Protein AF-A0A8T3TSH6-F1 (afdb_monomer_lite)

Structure (mmCIF, N/CA/C/O backbone):
data_AF-A0A8T3TSH6-F1
#
_entry.id   AF-A0A8T3TSH6-F1
#
loop_
_atom_site.group_PDB
_atom_site.id
_atom_site.type_symbol
_atom_site.label_atom_id
_atom_site.label_alt_id
_atom_site.label_comp_id
_atom_site.label_asym_id
_atom_site.label_entity_id
_atom_site.label_seq_id
_atom_site.pdbx_PDB_ins_code
_atom_site.Cartn_x
_atom_site.Cartn_y
_atom_site.Cartn_z
_atom_site.occupancy
_atom_site.B_iso_or_equiv
_atom_site.auth_seq_id
_atom_site.auth_comp_id
_atom_site.auth_asym_id
_atom_site.auth_atom_id
_atom_site.pdbx_PDB_model_num
ATOM 1 N N . MET A 1 1 ? -6.798 -20.275 -0.202 1.00 81.00 1 MET A N 1
ATOM 2 C CA . MET A 1 1 ? -6.986 -18.844 -0.526 1.00 81.00 1 MET A CA 1
ATOM 3 C C . MET A 1 1 ? -5.629 -18.238 -0.812 1.00 81.00 1 MET A C 1
ATOM 5 O O . MET A 1 1 ? -4.705 -18.518 -0.056 1.00 81.00 1 MET A O 1
ATOM 9 N N . LEU A 1 2 ? -5.517 -17.458 -1.887 1.00 96.25 2 LEU A N 1
ATOM 10 C CA . LEU A 1 2 ? -4.285 -16.784 -2.303 1.00 96.25 2 LEU A CA 1
ATOM 11 C C . LEU A 1 2 ? -4.474 -15.267 -2.178 1.00 96.25 2 LEU A C 1
ATOM 13 O O . LEU A 1 2 ? -5.463 -14.739 -2.675 1.00 96.25 2 LEU A O 1
ATOM 17 N N . CYS A 1 3 ? -3.525 -14.576 -1.550 1.00 97.69 3 CYS A N 1
ATOM 18 C CA . CYS A 1 3 ? -3.412 -13.118 -1.598 1.00 97.69 3 CYS A CA 1
ATOM 19 C C . CYS A 1 3 ? -2.136 -12.777 -2.372 1.00 97.69 3 CYS A C 1
ATOM 21 O O . CYS A 1 3 ? -1.042 -13.152 -1.944 1.00 97.69 3 CYS A O 1
ATOM 23 N N . LEU A 1 4 ? -2.277 -12.130 -3.528 1.00 98.00 4 LEU A N 1
ATOM 24 C CA . LEU A 1 4 ? -1.146 -11.761 -4.374 1.00 98.00 4 LEU A CA 1
ATOM 25 C C . LEU A 1 4 ? -0.409 -10.568 -3.759 1.00 98.00 4 LEU A C 1
ATOM 27 O O . LEU A 1 4 ? -0.953 -9.470 -3.710 1.00 98.00 4 LEU A O 1
ATOM 31 N N . GLY A 1 5 ? 0.831 -10.769 -3.318 1.00 97.75 5 GLY A N 1
ATOM 32 C CA . GLY A 1 5 ? 1.716 -9.673 -2.921 1.00 97.75 5 GLY A CA 1
ATOM 33 C C . GLY A 1 5 ? 2.356 -9.006 -4.139 1.00 97.75 5 GLY A C 1
ATOM 34 O O . GLY A 1 5 ? 2.978 -9.692 -4.948 1.00 97.75 5 GLY A O 1
ATOM 35 N N . ILE A 1 6 ? 2.238 -7.683 -4.254 1.00 97.38 6 ILE A N 1
ATOM 36 C CA . ILE A 1 6 ? 2.932 -6.874 -5.265 1.00 97.38 6 ILE A CA 1
ATOM 37 C C . ILE A 1 6 ? 3.928 -5.969 -4.542 1.00 97.38 6 ILE A C 1
ATOM 39 O O . ILE A 1 6 ? 3.611 -4.851 -4.138 1.00 97.38 6 ILE A O 1
ATOM 43 N N . ASP A 1 7 ? 5.145 -6.491 -4.403 1.00 95.12 7 ASP A N 1
ATOM 44 C CA . ASP A 1 7 ? 6.241 -5.887 -3.643 1.00 95.12 7 ASP A CA 1
ATOM 45 C C . ASP A 1 7 ? 7.523 -5.813 -4.522 1.00 95.12 7 ASP A C 1
ATOM 47 O O . ASP A 1 7 ? 8.533 -6.453 -4.214 1.00 95.12 7 ASP A O 1
ATOM 51 N N . PRO A 1 8 ? 7.486 -5.129 -5.687 1.00 90.56 8 PRO A N 1
ATOM 52 C CA . PRO A 1 8 ? 8.545 -5.184 -6.699 1.00 90.56 8 PRO A CA 1
ATOM 53 C C . PRO A 1 8 ? 9.800 -4.422 -6.252 1.00 90.56 8 PRO A C 1
ATOM 55 O O . PRO A 1 8 ? 9.932 -3.215 -6.455 1.00 90.56 8 PRO A O 1
ATOM 58 N N . HIS A 1 9 ? 10.752 -5.136 -5.656 1.00 92.44 9 HIS A N 1
ATOM 59 C CA . HIS A 1 9 ? 12.046 -4.562 -5.298 1.00 92.44 9 HIS A CA 1
ATOM 60 C C . HIS A 1 9 ? 12.854 -4.248 -6.573 1.00 92.44 9 HIS A C 1
ATOM 62 O O . HIS A 1 9 ? 13.120 -5.173 -7.346 1.00 92.44 9 HIS A O 1
ATOM 68 N N . PRO A 1 10 ? 13.285 -2.991 -6.805 1.00 90.88 10 PRO A N 1
ATOM 69 C CA . PRO A 1 10 ? 13.927 -2.591 -8.062 1.00 90.88 10 PRO A CA 1
ATOM 70 C C . PRO A 1 10 ? 15.207 -3.373 -8.371 1.00 90.88 10 PRO A C 1
ATOM 72 O O . PRO A 1 10 ? 15.473 -3.671 -9.532 1.00 90.88 10 PRO A O 1
ATOM 75 N N . ASP A 1 11 ? 15.958 -3.762 -7.340 1.00 90.75 11 ASP A N 1
ATOM 76 C CA . ASP A 1 11 ? 17.205 -4.523 -7.505 1.00 90.75 11 ASP A CA 1
ATOM 77 C C . ASP A 1 11 ? 16.991 -6.025 -7.752 1.00 90.75 11 ASP A C 1
ATOM 79 O O . ASP A 1 11 ? 17.930 -6.729 -8.118 1.00 90.75 11 ASP A O 1
ATOM 83 N N . HIS A 1 12 ? 15.776 -6.540 -7.537 1.00 92.19 12 HIS A N 1
ATOM 84 C CA . HIS A 1 12 ? 15.459 -7.971 -7.651 1.00 92.19 12 HIS A CA 1
ATOM 85 C C . HIS A 1 12 ? 14.471 -8.262 -8.786 1.00 92.19 12 HIS A C 1
ATOM 87 O O . HIS A 1 12 ? 13.825 -9.313 -8.803 1.00 92.19 12 HIS A O 1
ATOM 93 N N . LEU A 1 13 ? 14.326 -7.332 -9.731 1.00 95.38 13 LEU A N 1
ATOM 94 C CA . LEU A 1 13 ? 13.468 -7.545 -10.885 1.00 95.38 13 LEU A CA 1
ATOM 95 C C . LEU A 1 13 ? 13.993 -8.714 -11.742 1.00 95.38 13 LEU A C 1
ATOM 97 O O . LEU A 1 13 ? 15.208 -8.854 -11.920 1.00 95.38 13 LEU A O 1
ATOM 101 N N . PRO A 1 14 ? 13.105 -9.563 -12.298 1.00 94.75 14 PRO A N 1
ATOM 102 C CA . PRO A 1 14 ? 13.527 -10.639 -13.184 1.00 94.75 14 PRO A CA 1
ATOM 103 C C . PRO A 1 14 ? 14.255 -10.122 -14.426 1.00 94.75 14 PRO A C 1
ATOM 105 O O . PRO A 1 14 ? 14.061 -8.991 -14.879 1.00 94.75 14 PRO A O 1
ATOM 108 N N . ARG A 1 15 ? 15.055 -10.996 -15.044 1.00 94.31 15 ARG A N 1
ATOM 109 C CA . ARG A 1 15 ? 15.727 -10.681 -16.308 1.00 94.31 15 ARG A CA 1
ATOM 110 C C . ARG A 1 15 ? 14.699 -10.255 -17.362 1.00 94.31 15 ARG A C 1
ATOM 112 O O . ARG A 1 15 ? 13.749 -10.984 -17.624 1.00 94.31 15 ARG A O 1
ATOM 119 N N . GLY A 1 16 ? 14.947 -9.113 -18.000 1.00 93.19 16 GLY A N 1
ATOM 120 C CA . GLY A 1 16 ? 14.070 -8.536 -19.025 1.00 93.19 16 GLY A CA 1
ATOM 121 C C . GLY A 1 16 ? 13.315 -7.287 -18.568 1.00 93.19 16 GLY A C 1
ATOM 122 O O . GLY A 1 16 ? 12.791 -6.575 -19.417 1.00 93.19 16 GLY A O 1
ATOM 123 N N . PHE A 1 17 ? 13.317 -6.980 -17.269 1.00 95.88 17 PHE A N 1
ATOM 124 C CA . PHE A 1 17 ? 12.792 -5.723 -16.736 1.00 95.88 17 PHE A CA 1
ATOM 125 C C . PHE A 1 17 ? 13.916 -4.706 -16.511 1.00 95.88 17 PHE A C 1
ATOM 127 O O . PHE A 1 17 ? 15.011 -5.057 -16.074 1.00 95.88 17 PHE A O 1
ATOM 134 N N . GLU A 1 18 ? 13.645 -3.437 -16.822 1.00 92.75 18 GLU A N 1
ATOM 135 C CA . GLU A 1 18 ? 14.581 -2.338 -16.570 1.00 92.75 18 GLU A CA 1
ATOM 136 C C . GLU A 1 18 ? 14.675 -2.029 -15.066 1.00 92.75 18 GLU A C 1
ATOM 138 O O . GLU A 1 18 ? 13.649 -2.011 -14.387 1.00 92.75 18 GLU A O 1
ATOM 143 N N . PRO A 1 19 ? 15.860 -1.711 -14.520 1.00 91.44 19 PRO A N 1
ATOM 144 C CA . PRO A 1 19 ? 15.952 -1.197 -13.159 1.00 91.44 19 PRO A CA 1
ATOM 145 C C . PRO A 1 19 ? 15.146 0.101 -12.977 1.00 91.44 19 PRO A C 1
ATOM 147 O O . PRO A 1 19 ? 15.085 0.951 -13.868 1.00 91.44 19 PRO A O 1
ATOM 150 N N . GLY A 1 20 ? 14.565 0.282 -11.791 1.00 95.06 20 GLY A N 1
ATOM 151 C CA . GLY A 1 20 ? 13.821 1.490 -11.421 1.00 95.06 20 GLY A CA 1
ATOM 152 C C . GLY A 1 20 ? 12.324 1.441 -11.742 1.00 95.06 20 GLY A C 1
ATOM 153 O O . GLY A 1 20 ? 11.751 0.381 -11.990 1.00 95.06 20 GLY A O 1
ATOM 154 N N . LEU A 1 21 ? 11.670 2.609 -11.702 1.00 97.19 21 LEU A N 1
ATOM 155 C CA . LEU A 1 21 ? 10.204 2.712 -11.676 1.00 97.19 21 LEU A CA 1
ATOM 156 C C . LEU A 1 21 ? 9.518 2.041 -12.876 1.00 97.19 21 LEU A C 1
ATOM 158 O O . LEU A 1 21 ? 8.477 1.414 -12.710 1.00 97.19 21 LEU A O 1
ATOM 162 N N . ARG A 1 22 ? 10.093 2.149 -14.080 1.00 96.50 22 ARG A N 1
ATOM 163 C CA . ARG A 1 22 ? 9.496 1.566 -15.292 1.00 96.50 22 ARG A CA 1
ATOM 164 C C . ARG A 1 22 ? 9.425 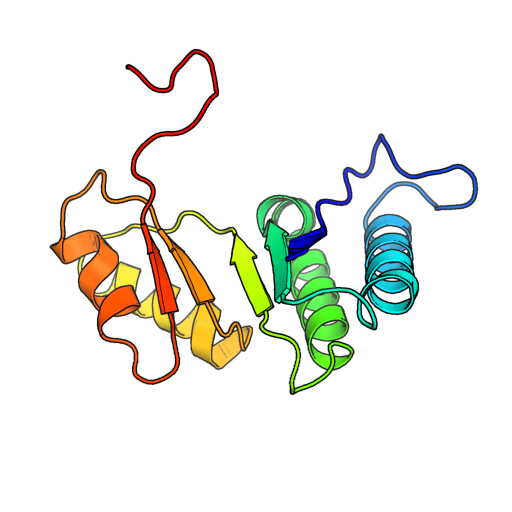0.045 -15.229 1.00 96.50 22 ARG A C 1
ATOM 166 O O . ARG A 1 22 ? 8.373 -0.515 -15.527 1.00 96.50 22 ARG A O 1
ATOM 173 N N . GLY A 1 23 ? 10.506 -0.623 -14.824 1.00 97.19 23 GLY A N 1
ATOM 174 C CA . GLY A 1 23 ? 10.476 -2.075 -14.666 1.00 97.19 23 GLY A CA 1
ATOM 175 C C . GLY A 1 23 ? 9.670 -2.516 -13.454 1.00 97.19 23 GLY A C 1
ATOM 176 O O . GLY A 1 23 ? 8.986 -3.527 -13.543 1.00 97.19 23 GLY A O 1
ATOM 177 N N . VAL A 1 24 ? 9.666 -1.730 -12.373 1.00 97.50 24 VAL A N 1
ATOM 178 C CA . VAL A 1 24 ? 8.779 -1.943 -11.219 1.00 97.50 24 VAL A CA 1
ATOM 179 C C . VAL A 1 24 ? 7.306 -1.939 -11.641 1.00 97.50 24 VAL A C 1
ATOM 181 O O . VAL A 1 24 ? 6.582 -2.883 -11.326 1.00 97.50 24 VAL A O 1
ATOM 184 N N . GLU A 1 25 ? 6.868 -0.926 -12.393 1.00 97.50 25 GLU A N 1
ATOM 185 C CA . GLU A 1 25 ? 5.489 -0.828 -12.883 1.00 97.50 25 GLU A CA 1
ATOM 186 C C . GLU A 1 25 ? 5.162 -1.962 -13.863 1.00 97.50 25 GLU A C 1
ATOM 188 O O . GLU A 1 25 ? 4.135 -2.623 -13.717 1.00 97.50 25 GLU A O 1
ATOM 193 N N . ALA A 1 26 ? 6.048 -2.237 -14.823 1.00 97.38 26 ALA A N 1
ATOM 194 C CA . ALA A 1 26 ? 5.846 -3.311 -15.793 1.00 97.38 26 ALA A CA 1
ATOM 195 C C . ALA A 1 26 ? 5.772 -4.694 -15.124 1.00 97.38 26 ALA A C 1
ATOM 197 O O . ALA A 1 26 ? 4.938 -5.520 -15.494 1.00 97.38 26 ALA A O 1
ATOM 198 N N . PHE A 1 27 ? 6.613 -4.948 -14.121 1.00 97.56 27 PHE A N 1
ATOM 199 C CA . PHE A 1 27 ? 6.607 -6.214 -13.399 1.00 97.56 27 PHE A CA 1
ATOM 200 C C . PHE A 1 27 ? 5.366 -6.355 -12.514 1.00 97.56 27 PHE A C 1
ATOM 202 O O . PHE A 1 27 ? 4.745 -7.415 -12.500 1.00 97.56 27 PHE A O 1
ATOM 209 N N . ALA A 1 28 ? 4.950 -5.282 -11.833 1.00 97.75 28 ALA A N 1
ATOM 210 C CA . ALA A 1 28 ? 3.713 -5.267 -11.057 1.00 97.75 28 ALA A CA 1
ATOM 211 C C . ALA A 1 28 ? 2.478 -5.571 -11.922 1.00 97.75 28 ALA A C 1
ATOM 213 O O . ALA A 1 28 ? 1.630 -6.366 -11.512 1.00 97.75 28 ALA A O 1
ATOM 214 N N . ARG A 1 29 ? 2.405 -4.997 -13.132 1.00 97.44 29 ARG A N 1
ATOM 215 C CA . ARG A 1 29 ? 1.353 -5.309 -14.112 1.00 97.44 29 ARG A CA 1
ATOM 216 C C . ARG A 1 29 ? 1.376 -6.769 -14.539 1.00 97.44 29 ARG A C 1
ATOM 218 O O . ARG A 1 29 ? 0.343 -7.423 -14.475 1.00 97.44 29 ARG A O 1
ATOM 225 N N . LEU A 1 30 ? 2.549 -7.306 -14.884 1.00 97.06 30 LEU A N 1
ATOM 226 C CA . LEU A 1 30 ? 2.677 -8.716 -15.262 1.00 97.06 30 LEU A CA 1
ATOM 227 C C . LEU A 1 30 ? 2.193 -9.652 -14.141 1.00 97.06 30 LEU A C 1
ATOM 229 O O . LEU A 1 30 ? 1.488 -10.624 -14.410 1.00 97.06 30 LEU A O 1
ATOM 233 N N . LEU A 1 31 ? 2.564 -9.371 -12.886 1.00 96.69 31 LEU A N 1
ATOM 234 C CA . LEU A 1 31 ? 2.101 -10.149 -11.733 1.00 96.69 31 LEU A CA 1
ATOM 235 C C . LEU A 1 31 ? 0.577 -10.102 -11.607 1.00 96.69 31 LEU A C 1
ATOM 237 O O . LEU A 1 31 ? -0.048 -11.143 -11.401 1.00 96.69 31 LEU A O 1
ATOM 241 N N . LEU A 1 32 ? -0.009 -8.910 -11.739 1.00 97.31 32 LEU A N 1
ATOM 242 C CA . LEU A 1 32 ? -1.453 -8.721 -11.686 1.00 97.31 32 LEU A CA 1
ATOM 243 C C . LEU A 1 32 ? -2.152 -9.507 -12.803 1.00 97.31 32 LEU A C 1
ATOM 245 O O . LEU A 1 32 ? -3.032 -10.308 -12.506 1.00 97.31 32 LEU A O 1
ATOM 249 N N . GLU A 1 33 ? -1.724 -9.353 -14.055 1.00 97.00 33 GLU A N 1
ATOM 250 C CA . GLU A 1 33 ? -2.291 -10.063 -15.210 1.00 97.00 33 GLU A CA 1
ATOM 251 C C . GLU A 1 33 ? -2.223 -11.588 -15.049 1.00 97.00 33 GLU A C 1
ATOM 253 O O . GLU A 1 33 ? -3.196 -12.295 -15.319 1.00 97.00 33 GLU A O 1
ATOM 258 N N . ALA A 1 34 ? -1.087 -12.106 -14.578 1.00 96.38 34 ALA A N 1
ATOM 259 C CA . ALA A 1 34 ? -0.870 -13.543 -14.455 1.00 96.38 34 ALA A CA 1
ATOM 260 C C . ALA A 1 34 ? -1.638 -14.174 -13.281 1.00 96.38 34 ALA A C 1
ATOM 262 O O . ALA A 1 34 ? -2.092 -15.317 -13.384 1.00 96.38 34 ALA A O 1
ATOM 263 N N . ALA A 1 35 ? -1.755 -13.465 -12.154 1.00 96.06 35 ALA A N 1
ATOM 264 C CA . ALA A 1 35 ? -2.252 -14.042 -10.906 1.00 96.06 35 ALA A CA 1
ATOM 265 C C . ALA A 1 35 ? -3.658 -13.576 -10.501 1.00 96.06 35 ALA A C 1
ATOM 267 O O . ALA A 1 35 ? -4.298 -14.288 -9.726 1.00 96.06 35 ALA A O 1
ATOM 268 N N . ALA A 1 36 ? -4.173 -12.456 -11.024 1.00 95.62 36 ALA A N 1
ATOM 269 C CA . ALA A 1 36 ? -5.517 -11.962 -10.699 1.00 95.62 36 ALA A CA 1
ATOM 270 C C . ALA A 1 36 ? -6.631 -13.015 -10.869 1.00 95.62 36 ALA A C 1
ATOM 272 O O . ALA A 1 36 ? -7.440 -13.127 -9.950 1.00 95.62 36 ALA A O 1
ATOM 273 N N . PRO A 1 37 ? -6.655 -13.862 -11.925 1.00 96.19 37 PRO A N 1
ATOM 274 C CA . PRO A 1 37 ? -7.692 -14.893 -12.076 1.00 96.19 37 PRO A CA 1
ATOM 275 C C . PRO A 1 37 ? -7.704 -15.964 -10.973 1.00 96.19 37 PRO A C 1
ATOM 277 O O . PRO A 1 37 ? -8.671 -16.709 -10.839 1.00 96.19 37 PRO A O 1
ATOM 280 N N . TRP A 1 38 ? -6.618 -16.070 -10.204 1.00 96.75 38 TRP A N 1
ATOM 281 C CA . TRP A 1 38 ? -6.409 -17.094 -9.176 1.00 96.75 38 TRP A CA 1
ATOM 282 C C . TRP A 1 38 ? -6.347 -16.506 -7.760 1.00 96.75 38 TRP A C 1
ATOM 284 O O . TRP A 1 38 ? -6.314 -17.251 -6.775 1.00 96.75 38 TRP A O 1
ATOM 294 N N . ALA A 1 39 ? -6.285 -15.179 -7.645 1.00 97.88 39 ALA A N 1
ATOM 295 C CA . ALA A 1 39 ? -6.135 -14.469 -6.388 1.00 97.88 39 ALA A CA 1
ATOM 296 C C . ALA A 1 39 ? -7.502 -14.152 -5.771 1.00 97.88 39 ALA A C 1
ATOM 298 O O . ALA A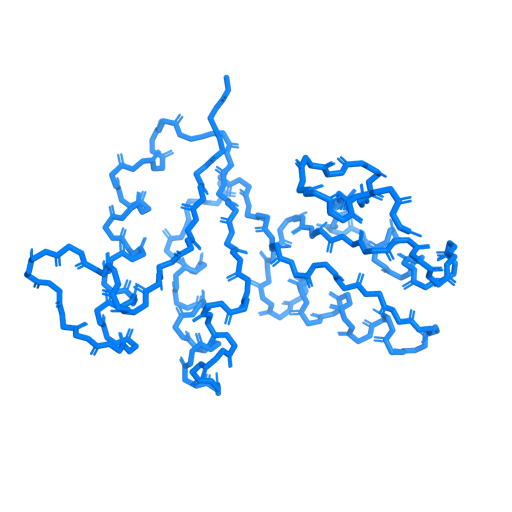 1 39 ? -8.454 -13.798 -6.453 1.00 97.88 39 ALA A O 1
ATOM 299 N N . SER A 1 40 ? -7.590 -14.258 -4.447 1.00 98.00 40 SER A N 1
ATOM 300 C CA . SER A 1 40 ? -8.757 -13.815 -3.672 1.00 98.00 40 SER A CA 1
ATOM 301 C C . SER A 1 40 ? -8.645 -12.350 -3.243 1.00 98.00 40 SER A C 1
ATOM 303 O O . SER A 1 40 ? -9.632 -11.768 -2.816 1.00 98.00 40 SER A O 1
ATOM 305 N N . ALA A 1 41 ? -7.437 -11.784 -3.301 1.00 98.12 41 ALA A N 1
ATOM 306 C CA . ALA A 1 41 ? -7.127 -10.383 -3.039 1.00 98.12 41 ALA A CA 1
ATOM 307 C C . ALA A 1 41 ? -5.737 -10.044 -3.599 1.00 98.12 41 ALA A C 1
ATOM 309 O O . ALA A 1 41 ? -4.898 -10.934 -3.787 1.00 98.12 41 ALA A O 1
ATOM 310 N N . VAL A 1 42 ? -5.473 -8.755 -3.790 1.00 98.38 42 VAL A N 1
ATOM 311 C CA . VAL A 1 42 ? -4.147 -8.209 -4.102 1.00 98.38 42 VAL A CA 1
ATOM 312 C C . VAL A 1 42 ? -3.708 -7.321 -2.951 1.00 98.38 42 VAL A C 1
ATOM 314 O O . VAL A 1 42 ? -4.462 -6.465 -2.498 1.00 98.38 42 VAL A O 1
ATOM 317 N N . LYS A 1 43 ? -2.476 -7.495 -2.483 1.00 98.62 43 LYS A N 1
ATOM 318 C CA . LYS A 1 43 ? -1.854 -6.659 -1.461 1.00 98.62 43 LYS A CA 1
ATOM 319 C C . LYS A 1 43 ? -0.638 -5.959 -2.045 1.00 98.62 43 LYS A C 1
ATOM 321 O O . LYS A 1 43 ? 0.351 -6.618 -2.354 1.00 98.62 43 LYS A O 1
ATOM 326 N N . VAL A 1 44 ? -0.677 -4.634 -2.123 1.00 98.50 44 VAL A N 1
ATOM 327 C CA . VAL A 1 44 ? 0.478 -3.834 -2.558 1.00 98.50 44 VAL A CA 1
ATOM 328 C C . VAL A 1 44 ? 1.132 -3.201 -1.340 1.00 98.50 44 VAL A C 1
ATOM 330 O O . VAL A 1 44 ? 0.463 -2.481 -0.596 1.00 98.50 44 VAL A O 1
ATOM 333 N N . ASN A 1 45 ? 2.427 -3.437 -1.126 1.00 98.31 45 ASN A N 1
ATOM 334 C CA . ASN A 1 45 ? 3.183 -2.680 -0.132 1.00 98.31 45 ASN A CA 1
ATOM 335 C C . ASN A 1 45 ? 3.552 -1.301 -0.685 1.00 98.31 45 ASN A C 1
ATOM 337 O O . ASN A 1 45 ? 4.339 -1.176 -1.627 1.00 98.31 45 ASN A O 1
ATOM 341 N N . LEU A 1 46 ? 2.978 -0.259 -0.078 1.00 98.25 46 LEU A N 1
ATOM 342 C CA . LEU A 1 46 ? 3.119 1.110 -0.572 1.00 98.25 46 LEU A CA 1
ATOM 343 C C . LEU A 1 46 ? 4.568 1.595 -0.555 1.00 98.25 46 LEU A C 1
ATOM 345 O O . LEU A 1 46 ? 4.927 2.405 -1.403 1.00 98.25 46 LEU A O 1
ATOM 349 N N . ALA A 1 47 ? 5.416 1.073 0.338 1.00 97.88 47 ALA A N 1
ATOM 350 C CA . ALA A 1 47 ? 6.801 1.520 0.472 1.00 97.88 47 ALA A CA 1
ATOM 351 C C . ALA A 1 47 ? 7.600 1.384 -0.838 1.00 97.88 47 ALA A C 1
ATOM 353 O O . ALA A 1 47 ? 8.408 2.255 -1.154 1.00 97.88 47 ALA A O 1
ATOM 354 N N . PHE A 1 48 ? 7.338 0.339 -1.635 1.00 97.44 48 PHE A N 1
ATOM 355 C CA . PHE A 1 48 ? 8.022 0.120 -2.917 1.00 97.44 48 PHE A CA 1
ATOM 356 C C . PHE A 1 48 ? 7.651 1.153 -3.983 1.00 97.44 48 PHE A C 1
ATOM 358 O O . PHE A 1 48 ? 8.435 1.394 -4.894 1.00 97.44 48 PHE A O 1
ATOM 365 N N . PHE A 1 49 ? 6.480 1.777 -3.865 1.00 98.19 49 PHE A N 1
ATOM 366 C CA . PHE A 1 49 ? 6.034 2.842 -4.759 1.00 98.19 49 PHE A CA 1
ATOM 367 C C . PHE A 1 49 ? 6.383 4.219 -4.183 1.00 98.19 49 PHE A C 1
ATOM 369 O O . PHE A 1 49 ? 6.882 5.076 -4.905 1.00 98.19 49 PHE A O 1
ATOM 376 N N . GLU A 1 50 ? 6.208 4.417 -2.876 1.00 98.00 50 GLU A N 1
ATOM 377 C CA . GLU A 1 50 ? 6.551 5.653 -2.161 1.00 98.00 50 GLU A CA 1
ATOM 378 C C . GLU A 1 50 ? 8.034 6.017 -2.303 1.00 98.00 50 GLU A C 1
ATOM 380 O O . GLU A 1 50 ? 8.361 7.197 -2.424 1.00 98.00 50 GLU A O 1
ATOM 385 N N . ALA A 1 51 ? 8.924 5.021 -2.378 1.00 97.44 51 ALA A N 1
ATOM 386 C CA . ALA A 1 51 ? 10.356 5.223 -2.604 1.00 97.44 51 ALA A CA 1
ATOM 387 C C . ALA A 1 51 ? 10.687 5.924 -3.939 1.00 97.44 51 ALA A C 1
ATOM 389 O O . ALA A 1 51 ? 11.750 6.531 -4.058 1.00 97.44 51 ALA A O 1
ATOM 390 N N . PHE A 1 52 ? 9.783 5.889 -4.926 1.00 97.75 52 PHE A N 1
ATOM 391 C CA . PHE A 1 52 ? 9.917 6.617 -6.195 1.00 97.75 52 PHE A CA 1
ATOM 392 C C . PHE A 1 52 ? 9.211 7.981 -6.186 1.00 97.75 52 PHE A C 1
ATOM 394 O O . PHE A 1 52 ? 9.064 8.601 -7.237 1.00 97.75 52 PHE A O 1
ATOM 401 N N . GLY A 1 53 ? 8.746 8.450 -5.026 1.00 97.94 53 GLY A N 1
ATOM 402 C CA . GLY A 1 53 ? 8.114 9.756 -4.890 1.00 97.94 53 GLY A CA 1
ATOM 403 C C . GLY A 1 53 ? 6.759 9.866 -5.611 1.00 97.94 53 GLY A C 1
ATOM 404 O O . GLY A 1 53 ? 6.014 8.882 -5.714 1.00 97.94 53 GLY A O 1
ATOM 405 N N . PRO A 1 54 ? 6.391 11.071 -6.089 1.00 98.12 54 PRO A N 1
ATOM 406 C CA . PRO A 1 54 ? 5.111 11.316 -6.756 1.00 98.12 54 PRO A CA 1
ATOM 407 C C . PRO A 1 54 ? 4.859 10.408 -7.965 1.00 98.12 54 PRO A C 1
ATOM 409 O O . PRO A 1 54 ? 3.732 9.946 -8.165 1.00 98.12 54 PRO A O 1
ATOM 412 N N . GLU A 1 55 ? 5.896 10.117 -8.747 1.00 98.44 55 GLU A N 1
ATOM 413 C CA . GLU A 1 55 ? 5.828 9.265 -9.931 1.00 98.44 55 GLU A CA 1
ATOM 414 C C . GLU A 1 55 ? 5.509 7.812 -9.564 1.00 98.44 55 GLU A C 1
ATOM 416 O O . GLU A 1 55 ? 4.713 7.165 -10.250 1.00 98.44 55 GLU A O 1
ATOM 421 N N . GLY A 1 56 ? 6.060 7.321 -8.452 1.00 98.12 56 GLY A N 1
ATOM 422 C CA . GLY A 1 56 ? 5.736 6.003 -7.909 1.00 98.12 56 GLY A CA 1
ATOM 423 C C . GLY A 1 56 ? 4.282 5.891 -7.471 1.00 98.12 56 GLY A C 1
ATOM 424 O O . GLY A 1 56 ? 3.582 4.951 -7.846 1.00 98.12 56 GLY A O 1
ATOM 425 N N . MET A 1 57 ? 3.772 6.905 -6.772 1.00 98.19 57 MET A N 1
ATOM 426 C CA . MET A 1 57 ? 2.353 6.945 -6.405 1.00 98.19 57 MET A CA 1
ATOM 427 C C . MET A 1 57 ? 1.437 7.073 -7.627 1.00 98.19 57 MET A C 1
ATOM 429 O O . MET A 1 57 ? 0.339 6.516 -7.641 1.00 98.19 57 MET A O 1
ATOM 433 N N . ALA A 1 58 ? 1.873 7.771 -8.678 1.00 98.31 58 ALA A N 1
ATOM 434 C CA . ALA A 1 58 ? 1.151 7.805 -9.946 1.00 98.31 58 ALA A CA 1
ATOM 435 C C . ALA A 1 58 ? 1.131 6.428 -10.635 1.00 98.31 58 ALA A C 1
ATOM 437 O O . ALA A 1 58 ? 0.088 6.040 -11.160 1.00 98.31 58 ALA A O 1
ATOM 438 N N . ALA A 1 59 ? 2.238 5.678 -10.600 1.00 98.25 59 ALA A N 1
ATOM 439 C CA . ALA A 1 59 ? 2.300 4.304 -11.106 1.00 98.25 59 ALA A CA 1
ATOM 440 C C . ALA A 1 59 ? 1.360 3.370 -10.339 1.00 98.25 59 ALA A C 1
ATOM 442 O O . ALA A 1 59 ? 0.610 2.614 -10.953 1.00 98.25 59 ALA A O 1
ATOM 443 N N . LEU A 1 60 ? 1.310 3.487 -9.011 1.00 98.31 60 LEU A N 1
ATOM 444 C CA . LEU A 1 60 ? 0.382 2.704 -8.201 1.00 98.31 60 LEU A CA 1
ATOM 445 C C . LEU A 1 60 ? -1.088 2.994 -8.542 1.00 98.31 60 LEU A C 1
ATOM 447 O O . LEU A 1 60 ? -1.890 2.068 -8.634 1.00 98.31 60 LEU A O 1
ATOM 451 N N . ARG A 1 61 ? -1.455 4.262 -8.771 1.00 98.06 61 ARG A N 1
ATOM 452 C CA . ARG A 1 61 ? -2.824 4.612 -9.193 1.00 98.06 61 ARG A CA 1
ATOM 453 C C . ARG A 1 61 ? -3.181 4.018 -10.556 1.00 98.06 61 ARG A C 1
ATOM 455 O O . ARG A 1 61 ? -4.309 3.568 -10.728 1.00 98.06 61 ARG A O 1
ATOM 462 N N . ARG A 1 62 ? -2.234 3.985 -11.504 1.00 98.00 62 ARG A N 1
ATOM 463 C CA . ARG A 1 62 ? -2.431 3.295 -12.792 1.00 98.00 62 ARG A CA 1
ATOM 464 C C . ARG A 1 62 ? -2.638 1.797 -12.586 1.00 98.00 62 ARG A C 1
ATOM 466 O O . ARG A 1 62 ? -3.604 1.257 -13.106 1.00 98.00 62 ARG A O 1
ATOM 473 N N . LEU A 1 63 ? -1.807 1.163 -11.755 1.00 98.00 63 LEU A N 1
ATOM 474 C CA . LEU A 1 63 ? -1.956 -0.253 -11.421 1.00 98.00 63 LEU A CA 1
ATOM 475 C C . LEU A 1 63 ? -3.323 -0.544 -10.784 1.00 98.00 63 LEU A C 1
ATOM 477 O O . LEU A 1 63 ? -3.983 -1.493 -11.188 1.00 98.00 63 LEU A O 1
ATOM 481 N N . ARG A 1 64 ? -3.788 0.284 -9.836 1.00 97.38 64 ARG A N 1
ATOM 482 C CA . ARG A 1 64 ? -5.133 0.145 -9.250 1.00 97.38 64 ARG A CA 1
ATOM 483 C C . ARG A 1 64 ? -6.233 0.255 -10.308 1.00 97.38 64 ARG A C 1
ATOM 485 O O . ARG A 1 64 ? -7.165 -0.538 -10.271 1.00 97.38 64 ARG A O 1
ATOM 492 N N . ALA A 1 65 ? -6.128 1.187 -11.253 1.00 97.12 65 ALA A N 1
ATOM 493 C CA . ALA A 1 65 ? -7.119 1.330 -12.324 1.00 97.12 65 ALA A CA 1
ATOM 494 C C . ALA A 1 65 ? -7.214 0.095 -13.243 1.00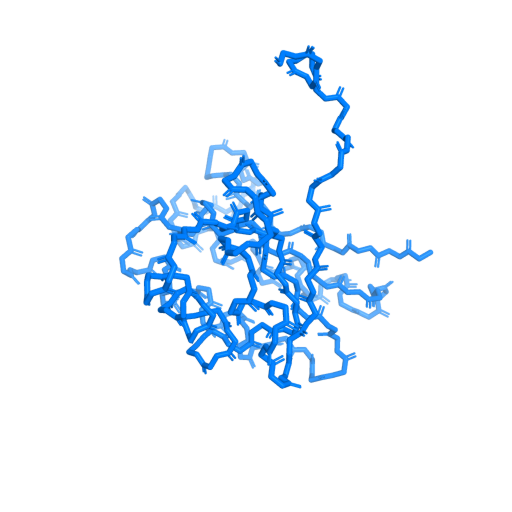 97.12 65 ALA A C 1
ATOM 496 O O . ALA A 1 65 ? -8.233 -0.096 -13.901 1.00 97.12 65 ALA A O 1
ATOM 497 N N . GLU A 1 66 ? -6.172 -0.736 -13.280 1.00 96.50 66 GLU A N 1
ATOM 498 C CA . GLU A 1 66 ? -6.117 -1.983 -14.051 1.00 96.50 66 GLU A CA 1
ATOM 499 C C . GLU A 1 66 ? -6.551 -3.216 -13.234 1.00 96.50 66 GLU A C 1
ATOM 501 O O . GLU A 1 66 ? -6.756 -4.288 -13.802 1.00 96.50 66 GLU A O 1
ATOM 506 N N . MET A 1 67 ? -6.712 -3.092 -11.910 1.00 97.19 67 MET A N 1
ATOM 507 C CA . MET A 1 67 ? -7.187 -4.194 -11.067 1.00 97.19 67 MET A CA 1
ATOM 508 C C . MET A 1 67 ? -8.670 -4.492 -11.338 1.00 97.19 67 MET A C 1
ATOM 510 O O . MET A 1 67 ? -9.470 -3.553 -11.402 1.00 97.19 67 MET A O 1
ATOM 514 N N . PRO A 1 68 ? -9.075 -5.775 -11.423 1.00 96.38 68 PRO A N 1
ATOM 515 C CA . PRO A 1 68 ? -10.485 -6.144 -11.494 1.00 96.38 68 PRO A CA 1
ATOM 516 C C . PRO A 1 68 ? -11.279 -5.556 -10.323 1.00 96.38 68 PRO A C 1
ATOM 518 O O . PRO A 1 68 ? -10.819 -5.562 -9.181 1.00 96.38 68 PRO A O 1
ATOM 521 N N . ALA A 1 69 ? -12.479 -5.046 -10.603 1.00 94.12 69 ALA A N 1
ATOM 522 C CA . ALA A 1 69 ? -13.306 -4.374 -9.599 1.00 94.12 69 ALA A CA 1
ATOM 523 C C . ALA A 1 69 ? -13.778 -5.315 -8.476 1.00 94.12 69 ALA A C 1
ATOM 525 O O . ALA A 1 69 ? -14.053 -4.864 -7.368 1.00 94.12 69 ALA A O 1
ATOM 526 N N . ASP A 1 70 ? -13.875 -6.612 -8.761 1.00 95.19 70 ASP A N 1
ATOM 527 C CA . ASP A 1 70 ? -14.256 -7.672 -7.829 1.00 95.19 70 ASP A CA 1
ATOM 528 C C . ASP A 1 70 ? -13.063 -8.291 -7.084 1.00 95.19 70 ASP A C 1
ATOM 530 O O . ASP A 1 70 ? -13.265 -9.156 -6.232 1.00 95.19 70 ASP A O 1
ATOM 534 N N . LEU A 1 71 ? -11.833 -7.843 -7.367 1.00 97.38 71 LEU A N 1
ATOM 535 C CA . LEU A 1 71 ? -10.617 -8.296 -6.702 1.00 97.38 71 LEU A CA 1
ATOM 536 C C . LEU A 1 71 ? -10.205 -7.290 -5.611 1.00 97.38 71 LEU A C 1
ATOM 538 O O . LEU A 1 71 ? -9.704 -6.212 -5.943 1.00 97.38 71 LEU A O 1
ATOM 542 N N . PRO A 1 72 ? -10.366 -7.621 -4.312 1.00 97.62 72 PRO A N 1
ATOM 543 C CA . PRO A 1 72 ? -10.075 -6.692 -3.225 1.00 97.62 72 PRO A CA 1
ATOM 544 C C . PRO A 1 72 ? -8.624 -6.212 -3.234 1.00 97.62 72 PRO A C 1
ATOM 546 O O . PRO A 1 72 ? -7.689 -7.024 -3.242 1.00 97.62 72 PRO A O 1
ATOM 549 N N . PHE A 1 73 ? -8.440 -4.897 -3.160 1.00 98.19 73 PHE A N 1
ATOM 550 C CA . PHE A 1 73 ? -7.139 -4.253 -3.060 1.00 98.19 73 PHE A CA 1
ATOM 551 C C . PHE A 1 73 ? -6.814 -3.865 -1.611 1.00 98.19 73 PHE A C 1
ATOM 553 O O . PHE A 1 73 ? -7.436 -2.990 -1.010 1.00 98.19 73 PHE A O 1
ATOM 560 N N . ILE A 1 74 ? -5.778 -4.493 -1.061 1.00 98.62 74 ILE A N 1
ATOM 561 C CA . ILE A 1 74 ? -5.233 -4.227 0.267 1.00 98.62 74 ILE A CA 1
ATOM 562 C C . ILE A 1 74 ? -3.989 -3.335 0.134 1.00 98.62 74 ILE A C 1
ATOM 564 O O . ILE A 1 74 ? -2.950 -3.760 -0.379 1.00 98.62 74 ILE A O 1
ATOM 568 N N . ALA A 1 75 ? -4.061 -2.113 0.652 1.00 98.50 75 ALA A N 1
ATOM 569 C CA . ALA A 1 75 ? -2.907 -1.238 0.807 1.00 98.50 75 ALA A CA 1
ATOM 570 C C . ALA A 1 75 ? -2.104 -1.640 2.055 1.00 98.50 75 ALA A C 1
ATOM 572 O O . ALA A 1 75 ? -2.491 -1.368 3.196 1.00 98.50 75 ALA A O 1
ATOM 573 N N . ASP A 1 76 ? -0.957 -2.284 1.860 1.00 98.69 76 ASP A N 1
ATOM 574 C CA . ASP A 1 76 ? -0.047 -2.594 2.956 1.00 98.69 76 ASP A CA 1
ATOM 575 C C . ASP A 1 76 ? 0.819 -1.370 3.278 1.00 98.69 76 ASP A C 1
ATOM 577 O O . ASP A 1 76 ? 1.881 -1.156 2.696 1.00 98.69 76 ASP A O 1
ATOM 581 N N . ALA A 1 77 ? 0.302 -0.533 4.178 1.00 97.94 77 ALA A N 1
ATOM 582 C CA . ALA A 1 77 ? 0.825 0.794 4.495 1.00 97.94 77 ALA A CA 1
ATOM 583 C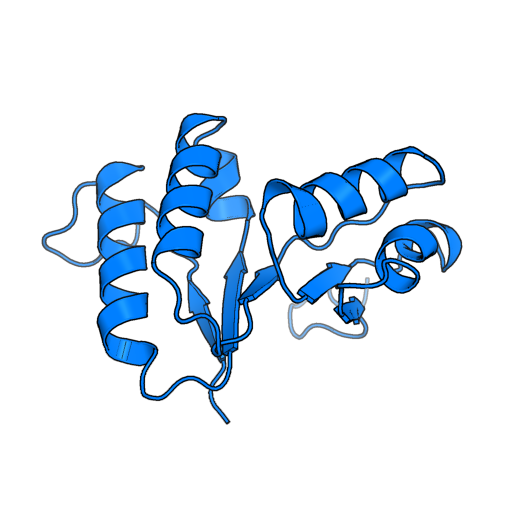 C . ALA A 1 77 ? 1.215 0.971 5.974 1.00 97.94 77 ALA A C 1
ATOM 585 O O . ALA A 1 77 ? 1.930 1.919 6.311 1.00 97.94 77 ALA A O 1
ATOM 586 N N . LYS A 1 78 ? 0.724 0.082 6.853 1.00 97.94 78 LYS A N 1
ATOM 587 C CA . LYS A 1 78 ? 0.955 0.059 8.310 1.00 97.94 78 LYS A CA 1
ATOM 588 C C . LYS A 1 78 ? 0.757 1.429 8.975 1.00 97.94 78 LYS A C 1
ATOM 590 O O . LYS A 1 78 ? 1.487 1.784 9.897 1.00 97.94 78 LYS A O 1
ATOM 595 N N . ARG A 1 79 ? -0.215 2.212 8.490 1.00 97.19 79 ARG A N 1
ATOM 596 C CA . ARG A 1 79 ? -0.448 3.595 8.938 1.00 97.19 79 ARG A CA 1
ATOM 597 C C . ARG A 1 79 ? -0.981 3.628 10.366 1.00 97.19 79 ARG A C 1
ATOM 599 O O . ARG A 1 79 ? -1.745 2.753 10.769 1.00 97.19 79 ARG A O 1
ATOM 606 N N . ALA A 1 80 ? -0.572 4.650 11.103 1.00 95.81 80 ALA A N 1
ATOM 607 C CA . ALA A 1 80 ? -1.097 5.008 12.411 1.00 95.81 80 ALA A CA 1
ATOM 608 C C . ALA A 1 80 ? -0.663 6.439 12.720 1.00 95.81 80 ALA A C 1
ATOM 610 O O . ALA A 1 80 ? 0.510 6.762 12.548 1.00 95.81 80 ALA A O 1
ATOM 611 N N . ASP A 1 81 ? -1.592 7.278 13.159 1.00 97.12 81 ASP A N 1
ATOM 612 C CA . ASP A 1 81 ? -1.305 8.647 13.602 1.00 97.12 81 ASP A CA 1
ATOM 613 C C . ASP A 1 81 ? -2.465 9.143 14.473 1.00 97.12 81 ASP A C 1
ATOM 615 O O . ASP A 1 81 ? -3.474 8.465 14.569 1.00 97.12 81 ASP A O 1
ATOM 619 N N . ILE A 1 82 ? -2.389 10.298 15.116 1.00 92.44 82 ILE A N 1
ATOM 620 C CA . ILE A 1 82 ? -3.442 10.780 16.017 1.00 92.44 82 ILE A CA 1
ATOM 621 C C . ILE A 1 82 ? -4.431 11.721 15.319 1.00 92.44 82 ILE A C 1
ATOM 623 O O . ILE A 1 82 ? -4.073 12.521 14.452 1.00 92.44 82 ILE A O 1
ATOM 627 N N . GLY A 1 83 ? -5.701 11.636 15.729 1.00 91.06 83 GLY A N 1
ATOM 628 C CA . GLY A 1 83 ? -6.751 12.594 15.381 1.00 91.06 83 GLY A CA 1
ATOM 629 C C . GLY A 1 83 ? -6.854 12.905 13.884 1.00 91.06 83 GLY A C 1
ATOM 630 O O . GLY A 1 83 ? -7.062 12.019 13.052 1.00 91.06 83 GLY A O 1
ATOM 631 N N . SER A 1 84 ? -6.718 14.187 13.536 1.00 95.50 84 SER A N 1
ATOM 632 C CA . SER A 1 84 ? -6.878 14.678 12.163 1.00 95.50 84 SER A CA 1
ATOM 633 C C . SER A 1 84 ? -5.852 14.104 11.183 1.00 95.50 84 SER A C 1
ATOM 635 O O . SER A 1 84 ? -6.174 13.954 10.002 1.00 95.50 84 SER A O 1
ATOM 637 N N . THR A 1 85 ? -4.654 13.725 11.635 1.00 97.12 85 THR A N 1
ATOM 638 C CA . THR A 1 85 ? -3.641 13.129 10.753 1.00 97.12 85 THR A CA 1
ATOM 639 C C . THR A 1 85 ? -4.053 11.731 10.301 1.00 97.12 85 THR A C 1
ATOM 641 O O . THR A 1 85 ? -3.962 11.408 9.116 1.00 97.12 85 THR A O 1
ATOM 644 N N . SER A 1 86 ? -4.623 10.925 11.198 1.00 96.69 86 SER A N 1
ATOM 645 C CA . SER A 1 86 ? -5.160 9.606 10.839 1.00 96.69 86 SER A CA 1
ATOM 646 C C . SER A 1 86 ? -6.346 9.704 9.878 1.00 96.69 86 SER A C 1
ATOM 648 O O . SER A 1 86 ? -6.438 8.927 8.928 1.00 96.69 86 SER A O 1
ATOM 650 N N . ALA A 1 87 ? -7.180 10.742 10.006 1.00 96.94 87 ALA A N 1
ATOM 651 C CA . ALA A 1 87 ? -8.221 11.025 9.015 1.00 96.94 87 ALA A CA 1
ATOM 652 C C . ALA A 1 87 ? -7.643 11.358 7.622 1.00 96.94 87 ALA A C 1
ATOM 654 O O . ALA A 1 87 ? -8.198 10.946 6.601 1.00 96.94 87 ALA A O 1
ATOM 655 N N . ARG A 1 88 ? -6.494 12.051 7.546 1.00 98.00 88 ARG A N 1
ATOM 656 C CA . ARG A 1 88 ? -5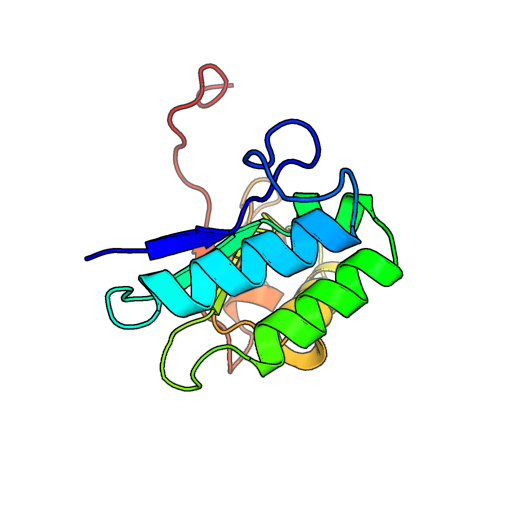.786 12.264 6.269 1.00 98.00 88 ARG A CA 1
ATOM 657 C C . ARG A 1 88 ? -5.220 10.965 5.701 1.00 98.00 88 ARG A C 1
ATOM 659 O O . ARG A 1 88 ? -5.263 10.798 4.484 1.00 98.00 88 ARG A O 1
ATOM 666 N N . HIS A 1 89 ? -4.746 10.043 6.542 1.00 97.25 89 HIS A N 1
ATOM 667 C CA . HIS A 1 89 ? -4.368 8.703 6.088 1.00 97.25 89 HIS A CA 1
ATOM 668 C C . HIS A 1 89 ? -5.563 7.936 5.519 1.00 97.25 89 HIS A C 1
ATOM 670 O O . HIS A 1 89 ? -5.446 7.410 4.414 1.00 97.25 89 HIS A O 1
ATOM 676 N N . ALA A 1 90 ? -6.707 7.927 6.210 1.00 97.44 90 ALA A N 1
ATOM 677 C CA . ALA A 1 90 ? -7.927 7.283 5.724 1.00 97.44 90 ALA A CA 1
ATOM 678 C C . ALA A 1 90 ? -8.325 7.810 4.337 1.00 97.44 90 ALA A C 1
ATOM 680 O O . ALA A 1 90 ? -8.460 7.026 3.403 1.00 97.44 90 ALA A O 1
ATOM 681 N N . SER A 1 91 ? -8.370 9.134 4.165 1.00 97.44 91 SER A N 1
ATOM 682 C CA . SER A 1 91 ? -8.707 9.743 2.873 1.00 97.44 91 SER A CA 1
ATOM 683 C C . SER A 1 91 ? -7.676 9.446 1.775 1.00 97.44 91 SER A C 1
ATOM 685 O O . SER A 1 91 ? -8.030 9.153 0.633 1.00 97.44 91 SER A O 1
ATOM 687 N N . ALA A 1 92 ? -6.380 9.460 2.100 1.00 97.31 92 ALA A N 1
ATOM 688 C CA . ALA A 1 92 ? -5.336 9.132 1.130 1.00 97.31 92 ALA A CA 1
ATOM 689 C C . ALA A 1 92 ? -5.431 7.680 0.628 1.00 97.31 92 ALA A C 1
ATOM 691 O O . ALA A 1 92 ? -5.129 7.417 -0.536 1.00 97.31 92 ALA A O 1
ATOM 692 N N . ILE A 1 93 ? -5.841 6.754 1.496 1.00 97.94 93 ILE A N 1
ATOM 693 C CA . ILE A 1 93 ? -5.902 5.320 1.207 1.00 97.94 93 ILE A CA 1
ATOM 694 C C . ILE A 1 93 ? -7.230 4.920 0.559 1.00 97.94 93 ILE A C 1
ATOM 696 O O . ILE A 1 93 ? -7.232 4.279 -0.492 1.00 97.94 93 ILE A O 1
ATOM 700 N N . PHE A 1 94 ? -8.352 5.290 1.169 1.00 98.06 94 PHE A N 1
ATOM 701 C CA . PHE A 1 94 ? -9.670 4.834 0.737 1.00 98.06 94 PHE A CA 1
ATOM 702 C C . PHE A 1 94 ? -10.240 5.714 -0.378 1.00 98.06 94 PHE A C 1
ATOM 704 O O . PHE A 1 94 ? -10.706 5.181 -1.378 1.00 98.06 94 PHE A O 1
ATOM 711 N N . ASP A 1 95 ? -10.139 7.043 -0.272 1.00 97.00 95 ASP A N 1
ATOM 712 C CA . ASP A 1 95 ? -10.761 7.942 -1.259 1.00 97.00 95 ASP A CA 1
ATOM 713 C C . ASP A 1 95 ? -9.863 8.179 -2.477 1.00 97.00 95 ASP A C 1
ATOM 715 O O . ASP A 1 95 ? -10.311 8.119 -3.619 1.00 97.00 95 ASP A O 1
ATOM 719 N N . LEU A 1 96 ? -8.582 8.490 -2.242 1.00 96.31 96 LEU A N 1
ATOM 720 C CA . LEU A 1 96 ? -7.671 8.900 -3.314 1.00 96.31 96 LEU A CA 1
ATOM 721 C C . LEU A 1 96 ? -7.005 7.714 -4.012 1.00 96.31 96 LEU A C 1
ATOM 723 O O . LEU A 1 96 ? -6.806 7.742 -5.227 1.00 96.31 96 LEU A O 1
ATOM 727 N N . LEU A 1 97 ? -6.580 6.714 -3.240 1.00 97.12 97 LEU A N 1
ATOM 728 C CA . LEU A 1 97 ? -5.968 5.505 -3.779 1.00 97.12 97 LEU A CA 1
ATOM 729 C C . LEU A 1 97 ? -7.023 4.444 -4.135 1.00 97.12 97 LEU A C 1
ATOM 731 O O . LEU A 1 97 ? -6.762 3.626 -5.011 1.00 97.12 97 LEU A O 1
ATOM 735 N N . GLY A 1 98 ? -8.209 4.472 -3.518 1.00 97.06 98 GLY A N 1
ATOM 736 C CA . GLY A 1 98 ? -9.281 3.520 -3.814 1.00 97.06 98 GLY A CA 1
ATOM 737 C C . GLY A 1 98 ? -8.983 2.104 -3.324 1.00 97.06 98 GLY A C 1
ATOM 738 O O . GLY A 1 98 ? -9.364 1.144 -3.995 1.00 97.06 98 GLY A O 1
ATOM 739 N N . ALA A 1 99 ? -8.236 1.959 -2.226 1.00 98.00 99 ALA A N 1
ATOM 740 C CA . ALA A 1 99 ? -8.029 0.661 -1.591 1.00 98.00 99 ALA A CA 1
ATOM 741 C C . ALA A 1 99 ? -9.304 0.202 -0.874 1.00 98.00 99 ALA A C 1
ATOM 743 O O . ALA A 1 99 ? -10.026 1.017 -0.311 1.00 98.00 99 ALA A O 1
ATOM 744 N N . ASP A 1 100 ? -9.545 -1.104 -0.856 1.00 98.19 100 ASP A N 1
ATOM 745 C CA . ASP A 1 100 ? -10.676 -1.718 -0.150 1.00 98.19 100 ASP A CA 1
ATOM 746 C C . ASP A 1 100 ? -10.297 -2.061 1.300 1.00 98.19 100 ASP A C 1
ATOM 748 O O . ASP A 1 100 ? -11.140 -2.152 2.194 1.00 98.19 100 ASP A O 1
ATOM 752 N N . ALA A 1 101 ? -8.997 -2.235 1.559 1.00 98.38 101 ALA A N 1
ATOM 753 C CA . ALA A 1 101 ? -8.472 -2.461 2.895 1.00 98.38 101 ALA A CA 1
ATOM 754 C C . ALA A 1 101 ? -7.093 -1.832 3.110 1.00 98.38 101 ALA A C 1
ATOM 756 O O . ALA A 1 101 ? -6.358 -1.564 2.160 1.00 98.38 101 ALA A O 1
ATOM 757 N N . VAL A 1 102 ? -6.706 -1.663 4.374 1.00 98.56 102 VAL A N 1
ATOM 758 C CA . VAL A 1 102 ? -5.392 -1.140 4.766 1.00 98.56 102 VAL A CA 1
ATOM 759 C C . VAL A 1 102 ? -4.799 -1.911 5.938 1.00 98.56 102 VAL A C 1
ATOM 761 O O . VAL A 1 102 ? -5.525 -2.378 6.814 1.00 98.56 102 VAL A O 1
ATOM 764 N N . THR A 1 103 ? -3.474 -2.033 5.992 1.00 98.69 103 THR A N 1
ATOM 765 C CA . THR A 1 103 ? -2.785 -2.478 7.215 1.00 98.69 103 THR A CA 1
ATOM 766 C C . THR A 1 103 ? -2.522 -1.292 8.149 1.00 98.69 103 THR A C 1
ATOM 768 O O . THR A 1 103 ? -2.099 -0.225 7.698 1.00 98.69 103 THR A O 1
ATOM 771 N N . ALA A 1 104 ? -2.741 -1.465 9.455 1.00 98.19 104 ALA A N 1
ATOM 772 C CA . ALA A 1 104 ? -2.580 -0.401 10.451 1.00 98.19 104 ALA A CA 1
ATOM 773 C C . ALA A 1 104 ? -1.789 -0.865 11.682 1.00 98.19 104 ALA A C 1
ATOM 775 O O . ALA A 1 104 ? -1.924 -2.009 12.123 1.00 98.19 104 ALA A O 1
ATOM 776 N N . SER A 1 105 ? -0.970 0.026 12.246 1.00 97.56 105 SER A N 1
ATOM 777 C CA . SER A 1 105 ? -0.196 -0.254 13.462 1.00 97.56 105 SER A CA 1
ATOM 778 C C . SER A 1 105 ? -0.948 0.228 14.709 1.00 97.56 105 SER A C 1
ATOM 780 O O . SER A 1 105 ? -1.252 1.413 14.808 1.00 97.56 105 SER A O 1
ATOM 782 N N . PRO A 1 106 ? -1.241 -0.627 15.702 1.00 96.19 106 PRO A N 1
ATOM 783 C CA . PRO A 1 106 ? -1.973 -0.198 16.894 1.00 96.19 106 PRO A CA 1
ATOM 784 C C . PRO A 1 106 ? -1.083 0.447 17.969 1.00 96.19 106 PRO A C 1
ATOM 786 O O . PRO A 1 106 ? -1.566 0.692 19.071 1.00 96.19 106 PRO A O 1
ATOM 789 N N . TYR A 1 107 ? 0.204 0.700 17.693 1.00 96.56 107 TYR A N 1
ATOM 790 C CA . TYR A 1 107 ? 1.187 1.113 18.706 1.00 96.56 107 TYR A CA 1
ATOM 791 C C . TYR A 1 107 ? 0.770 2.366 19.495 1.00 96.56 107 TYR A C 1
ATOM 793 O O . TYR A 1 107 ? 0.947 2.429 20.707 1.00 96.56 107 TYR A O 1
ATOM 801 N N . LEU A 1 108 ? 0.157 3.341 18.821 1.00 96.94 108 LEU A N 1
ATOM 802 C CA . LEU A 1 108 ? -0.309 4.596 19.424 1.00 96.94 108 LEU A CA 1
ATOM 803 C C . LEU A 1 108 ? -1.709 4.484 20.071 1.00 96.94 108 LEU A C 1
ATOM 805 O O . LEU A 1 108 ? -2.302 5.493 20.447 1.00 96.94 108 LEU A O 1
ATOM 809 N N . GLY A 1 109 ? -2.252 3.270 20.204 1.00 96.31 109 GLY A N 1
ATOM 810 C CA . GLY A 1 109 ? -3.573 3.003 20.772 1.00 96.31 109 GLY A CA 1
ATOM 811 C C . GLY A 1 109 ? -4.722 3.081 19.759 1.00 96.31 109 GLY A C 1
ATOM 812 O O . GLY A 1 109 ? -4.541 3.396 18.583 1.00 96.31 109 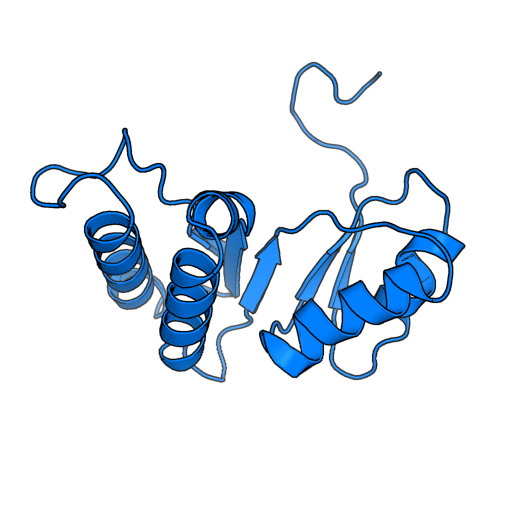GLY A O 1
ATOM 813 N N . ARG A 1 110 ? -5.944 2.774 20.226 1.00 95.19 110 ARG A N 1
ATOM 814 C CA . ARG A 1 110 ? -7.152 2.696 19.377 1.00 95.19 110 ARG A CA 1
ATOM 815 C C . ARG A 1 110 ? -7.442 4.005 18.648 1.00 95.19 110 ARG A C 1
ATOM 817 O O . ARG A 1 110 ? -7.812 3.971 17.480 1.00 95.19 110 ARG A O 1
ATOM 824 N N . GLU A 1 111 ? -7.279 5.139 19.324 1.00 95.19 111 GLU A N 1
ATOM 825 C CA . GLU A 1 111 ? -7.558 6.460 18.747 1.00 95.19 111 GLU A CA 1
ATOM 826 C C . GLU A 1 111 ? -6.728 6.727 17.491 1.00 95.19 111 GLU A C 1
ATOM 828 O O . GLU A 1 111 ? -7.214 7.368 16.561 1.00 95.19 111 GLU A O 1
ATOM 833 N N . ALA A 1 112 ? -5.516 6.170 17.417 1.00 96.44 112 ALA A N 1
ATOM 834 C CA . ALA A 1 112 ? -4.626 6.414 16.296 1.00 96.44 112 ALA A CA 1
ATOM 835 C C . ALA A 1 112 ? -5.047 5.716 14.988 1.00 96.44 112 ALA A C 1
ATOM 837 O O . ALA A 1 112 ? -4.624 6.069 13.883 1.00 96.44 112 ALA A O 1
ATOM 838 N N . ILE A 1 113 ? -5.901 4.702 15.100 1.00 96.50 113 ILE A N 1
ATOM 839 C CA . ILE A 1 113 ? -6.431 3.955 13.956 1.00 96.50 113 ILE A CA 1
ATOM 840 C C . ILE A 1 113 ? -7.949 4.093 13.829 1.00 96.50 113 ILE A C 1
ATOM 842 O O . ILE A 1 113 ? -8.512 3.601 12.857 1.00 96.50 113 ILE A O 1
ATOM 846 N N . ALA A 1 114 ? -8.619 4.774 14.766 1.00 96.50 114 ALA A N 1
ATOM 847 C CA . ALA A 1 114 ? -10.069 4.951 14.749 1.00 96.50 114 ALA A CA 1
ATOM 848 C C . ALA A 1 114 ? -10.573 5.565 13.429 1.00 96.50 114 ALA A C 1
ATOM 850 O O . ALA A 1 114 ? -11.475 4.972 12.843 1.00 96.50 114 ALA A O 1
ATOM 851 N N . PRO A 1 115 ? -9.943 6.612 12.853 1.00 96.50 115 PRO A N 1
ATOM 852 C CA . PRO A 1 115 ? -10.368 7.129 11.550 1.00 96.50 115 PRO A CA 1
ATOM 853 C C . PRO A 1 115 ? -10.246 6.131 10.392 1.00 96.50 115 PRO A C 1
ATOM 855 O O . PRO A 1 115 ? -11.006 6.222 9.433 1.00 96.50 115 PRO A O 1
ATOM 858 N N . LEU A 1 116 ? -9.315 5.171 10.465 1.00 96.88 116 LEU A N 1
ATOM 859 C CA . LEU A 1 116 ? -9.219 4.083 9.486 1.00 96.88 116 LEU A CA 1
ATOM 860 C C . LEU A 1 116 ? -10.334 3.051 9.703 1.00 96.88 116 LEU A C 1
ATOM 862 O O . LEU A 1 116 ? -10.917 2.577 8.735 1.00 96.88 116 LEU A O 1
ATOM 866 N N . LEU A 1 117 ? -10.618 2.710 10.965 1.00 95.62 117 LEU A N 1
ATOM 867 C CA . LEU A 1 117 ? -11.636 1.726 11.362 1.00 95.62 117 LEU A CA 1
ATOM 868 C C . LEU A 1 117 ? -13.067 2.201 11.092 1.00 95.62 117 LEU A C 1
ATOM 870 O O . LEU A 1 117 ? -13.949 1.386 10.842 1.00 95.62 117 LEU A O 1
ATOM 874 N N . GLU A 1 118 ? -13.300 3.504 11.206 1.00 95.50 118 GLU A N 1
ATOM 875 C CA . GLU A 1 118 ? -14.618 4.131 11.088 1.00 95.50 118 GLU A CA 1
ATOM 876 C C . GLU A 1 118 ? -14.913 4.594 9.651 1.00 95.50 118 GLU A C 1
ATOM 878 O O . GLU A 1 118 ? -16.014 5.070 9.370 1.00 95.50 118 GLU A O 1
ATOM 883 N N . HIS A 1 119 ? -13.955 4.444 8.727 1.00 96.38 119 HIS A N 1
ATOM 884 C CA . HIS A 1 119 ? -14.149 4.810 7.329 1.00 96.38 119 HIS A CA 1
ATOM 885 C C . HIS A 1 119 ? -15.176 3.876 6.660 1.00 96.38 119 HIS A C 1
ATOM 887 O O . HIS A 1 119 ? -14.994 2.658 6.679 1.00 96.38 119 HIS A O 1
ATOM 893 N N . PRO A 1 120 ? -16.233 4.401 6.013 1.00 93.50 120 PRO A N 1
ATOM 894 C CA . PRO A 1 120 ? -17.382 3.597 5.580 1.00 93.50 120 PRO A CA 1
ATOM 895 C C . PRO A 1 120 ? -17.053 2.561 4.498 1.00 93.50 120 PRO A C 1
ATOM 897 O O . PRO A 1 120 ? -17.744 1.553 4.379 1.00 93.50 120 PRO A O 1
ATOM 900 N N . SER A 1 121 ? -16.013 2.817 3.706 1.00 84.12 121 SER A N 1
ATOM 901 C CA . SER A 1 121 ? -15.647 2.004 2.541 1.00 84.12 121 SER A CA 1
ATOM 902 C C . SER A 1 121 ? -14.452 1.076 2.783 1.00 84.12 121 SER A C 1
ATOM 904 O O . SER A 1 121 ? -13.971 0.468 1.834 1.00 84.12 121 SER A O 1
ATOM 906 N N . GLY A 1 122 ? -13.919 1.017 4.009 1.00 86.31 122 GLY A N 1
ATOM 907 C CA . GLY A 1 122 ? -12.603 0.436 4.278 1.00 86.31 122 GLY A CA 1
ATOM 908 C C . GLY A 1 122 ? -12.609 -0.707 5.286 1.00 86.31 122 GLY A C 1
ATOM 909 O O . GLY A 1 122 ? -13.282 -0.650 6.312 1.00 86.31 122 GLY A O 1
ATOM 910 N N . PHE A 1 123 ? -11.795 -1.729 5.030 1.00 96.38 123 PHE A N 1
ATOM 911 C CA . PHE A 1 123 ? -11.440 -2.745 6.022 1.00 96.38 123 PHE A CA 1
ATOM 912 C C . PHE A 1 123 ? -10.031 -2.500 6.583 1.00 96.38 123 PHE A C 1
ATOM 914 O O . PHE A 1 123 ? -9.139 -2.021 5.882 1.00 96.38 123 PHE A O 1
ATOM 921 N N . VAL A 1 124 ? -9.786 -2.855 7.847 1.00 98.00 124 VAL A N 1
ATOM 922 C CA . VAL A 1 124 ? -8.481 -2.635 8.490 1.00 98.00 124 VAL A CA 1
ATOM 923 C C . VAL A 1 124 ? -7.903 -3.940 9.022 1.00 98.00 124 VAL A C 1
ATOM 925 O O . VAL A 1 124 ? -8.480 -4.592 9.890 1.00 98.00 124 VAL A O 1
ATOM 928 N N . TYR A 1 125 ? -6.705 -4.279 8.551 1.00 98.25 125 TYR A N 1
ATOM 929 C CA . TYR A 1 125 ? -5.868 -5.332 9.115 1.00 98.25 125 TYR A CA 1
ATOM 930 C C . TYR A 1 125 ? -4.937 -4.727 10.169 1.00 98.25 125 TYR A C 1
ATOM 932 O O . TYR A 1 125 ? -3.911 -4.124 9.846 1.00 98.25 125 TYR A O 1
ATOM 940 N N . VAL A 1 126 ? -5.299 -4.877 11.441 1.00 98.00 126 VAL A N 1
ATOM 941 C CA . VAL A 1 126 ? -4.482 -4.396 12.563 1.00 98.00 126 VAL A CA 1
ATOM 942 C C . VAL A 1 126 ? -3.320 -5.359 12.801 1.00 98.00 126 VAL A C 1
ATOM 944 O O . VAL A 1 126 ? -3.516 -6.570 12.892 1.00 98.00 126 VAL A O 1
ATOM 947 N N . LEU A 1 127 ? -2.099 -4.831 12.903 1.00 97.75 127 LEU A N 1
ATOM 948 C CA . LEU A 1 127 ? -0.936 -5.637 13.269 1.00 97.75 127 LEU A CA 1
ATOM 949 C C . LEU A 1 127 ? -1.111 -6.202 14.686 1.00 97.75 127 LEU A C 1
ATOM 951 O O . LEU A 1 127 ? -1.342 -5.451 15.627 1.00 97.75 127 LEU A O 1
ATOM 955 N N . CYS A 1 128 ? -0.972 -7.520 14.841 1.00 95.75 128 CYS A N 1
ATOM 956 C CA . CYS A 1 128 ? -1.047 -8.189 16.145 1.00 95.75 128 CYS A CA 1
ATOM 957 C C . CYS A 1 128 ? 0.287 -8.839 16.514 1.00 95.75 128 CYS A C 1
ATOM 959 O O . CYS A 1 128 ? 0.933 -8.452 17.481 1.00 95.75 128 CYS A O 1
ATOM 961 N N . ARG A 1 129 ? 0.716 -9.824 15.719 1.00 94.62 129 ARG A N 1
ATOM 962 C CA . ARG A 1 129 ? 2.003 -10.499 15.873 1.00 94.62 129 ARG A CA 1
ATOM 963 C C . ARG A 1 129 ? 2.568 -10.814 14.498 1.00 94.62 129 ARG A C 1
ATOM 965 O O . ARG A 1 129 ? 1.896 -11.426 13.674 1.00 94.62 129 ARG A O 1
ATOM 972 N N . THR A 1 130 ? 3.806 -10.408 14.268 1.00 94.88 130 THR A N 1
ATOM 973 C CA . THR A 1 130 ? 4.574 -10.722 13.062 1.00 94.88 130 THR A CA 1
ATOM 974 C C . THR A 1 130 ? 5.603 -11.818 13.357 1.00 94.88 130 THR A C 1
ATOM 976 O O . THR A 1 130 ? 5.855 -12.164 14.513 1.00 94.88 130 THR A O 1
ATOM 979 N N . SER A 1 131 ? 6.172 -12.419 12.312 1.00 95.00 131 SER A N 1
ATOM 980 C CA . SER A 1 131 ? 7.124 -13.536 12.423 1.00 95.00 131 SER A CA 1
ATOM 981 C C . SER A 1 131 ? 8.596 -13.111 12.382 1.00 95.00 131 SER A C 1
ATOM 983 O O . SER A 1 131 ? 9.478 -13.964 12.439 1.00 95.00 131 SER A O 1
ATOM 985 N N . ASN A 1 132 ? 8.884 -11.815 12.242 1.00 95.06 132 ASN A N 1
ATOM 986 C CA . ASN A 1 132 ? 10.254 -11.307 12.223 1.00 95.06 132 ASN A CA 1
ATOM 987 C C . ASN A 1 132 ? 10.902 -11.392 13.622 1.00 95.06 132 ASN A C 1
ATOM 989 O O . ASN A 1 132 ? 10.183 -11.349 14.622 1.00 95.06 132 ASN A O 1
ATOM 993 N N . PRO A 1 133 ? 12.247 -11.446 13.714 1.00 96.50 133 PRO A N 1
ATOM 994 C CA . PRO A 1 133 ? 12.957 -11.564 14.993 1.00 96.50 133 PRO A CA 1
ATOM 995 C C . PRO A 1 133 ? 12.561 -10.512 16.042 1.00 96.50 133 PRO A C 1
ATOM 997 O O . PRO A 1 133 ? 12.368 -10.857 17.201 1.00 96.50 133 PRO A O 1
ATOM 1000 N N . GLY A 1 134 ? 12.356 -9.259 15.621 1.00 93.19 134 GLY A N 1
ATOM 1001 C CA . GLY A 1 134 ? 11.976 -8.147 16.504 1.00 93.19 134 GLY A CA 1
ATOM 1002 C C . GLY A 1 134 ? 10.499 -8.099 16.913 1.00 93.19 134 GLY A C 1
ATOM 1003 O O . GLY A 1 134 ? 10.065 -7.117 17.489 1.00 93.19 134 GLY A O 1
ATOM 1004 N N . ALA A 1 135 ? 9.675 -9.111 16.615 1.00 91.38 135 ALA A N 1
ATOM 1005 C CA . ALA A 1 135 ? 8.237 -9.056 16.916 1.00 91.38 135 ALA A CA 1
ATOM 1006 C C . ALA A 1 135 ? 7.894 -9.042 18.421 1.00 91.38 135 ALA A C 1
ATOM 1008 O O . ALA A 1 135 ? 6.728 -8.856 18.773 1.00 91.38 135 ALA A O 1
ATOM 1009 N N . GLY A 1 136 ? 8.861 -9.364 19.287 1.00 89.12 136 GLY A N 1
ATOM 1010 C CA . GLY A 1 136 ? 8.714 -9.383 20.746 1.00 89.12 136 GLY A CA 1
ATOM 1011 C C . GLY A 1 136 ? 9.399 -8.232 21.477 1.00 89.12 136 GLY A C 1
ATOM 1012 O O . GLY A 1 136 ? 9.447 -8.291 22.702 1.00 89.12 136 GLY A O 1
ATOM 1013 N N . GLU A 1 137 ? 9.944 -7.265 20.742 1.00 87.31 137 GLU A N 1
ATOM 1014 C CA . GLU A 1 137 ? 10.408 -5.980 21.283 1.00 87.31 137 GLU A CA 1
ATOM 1015 C C . GLU A 1 137 ? 9.212 -5.055 21.535 1.00 87.31 137 GLU A C 1
ATOM 1017 O O . GLU A 1 137 ? 9.208 -4.394 22.597 1.00 87.31 137 GLU A O 1
#

pLDDT: mean 96.2, std 2.82, range [81.0, 98.69]

Secondary structure (DSSP, 8-state):
--EEEE---GGGPPTTSPSSHHHHHHHHHHHHHHHGGG-SEEEEETHHHHTTHHHHHHHHHHHHHHS-TTS-EEEEEEE---HHHHHHHHIIIIIIS--SEEEE--TT-GGGTHHHHT-TT-EEEE----SSGGGG-

Foldseek 3Di:
DAEAELEDDQVPQDPPADRDDRSSLVVSLVSQVVCLVPHQAYEYECVSLCVNPPVSLVSLLVSLVVHDPNHAYEHADQFWDADVVLLVVLCVVCPVSNHQEYEHECPVHPRRCVNQVVRPRYHYHYDDADDDPPRPD

Radius of gyration: 15.35 Å; chains: 1; bounding box: 35×34×40 Å

Sequence (137 aa):
MLCLGIDPHPDHLPRGFEPGLRGVEAFARLLLEAAAPWASAVKVNLAFFEAFGPEGMAALRRLRAEMPADLPFIADAKRADIGSTSARHASAIFDLLGADAVTASPYLGREAIAPLLEHPSGFVYVLCRTSNPGAGE